Protein AF-A0AA88IDE5-F1 (afdb_monomer)

Structure (mmCIF, N/CA/C/O backbone):
data_AF-A0AA88IDE5-F1
#
_entry.id   AF-A0AA88IDE5-F1
#
loop_
_atom_site.group_PDB
_atom_site.id
_atom_site.type_symbol
_atom_site.label_atom_id
_atom_site.label_alt_id
_atom_site.label_comp_id
_atom_site.label_asym_id
_atom_site.label_entity_id
_atom_site.label_seq_id
_atom_site.pdbx_PDB_ins_code
_atom_site.Cartn_x
_atom_site.Cartn_y
_atom_site.Cartn_z
_atom_site.occupancy
_atom_site.B_iso_or_equiv
_atom_site.auth_seq_id
_atom_site.auth_comp_id
_atom_site.auth_asym_id
_atom_site.auth_atom_id
_atom_site.pdbx_PDB_model_num
ATOM 1 N N . ASP A 1 1 ? 29.861 26.957 -5.909 1.00 36.12 1 ASP A N 1
ATOM 2 C CA . ASP A 1 1 ? 29.342 25.974 -6.879 1.00 36.12 1 ASP A CA 1
ATOM 3 C C . ASP A 1 1 ? 28.688 24.792 -6.187 1.00 36.12 1 ASP A C 1
ATOM 5 O O . ASP A 1 1 ? 29.353 23.852 -5.769 1.00 36.12 1 ASP A O 1
ATOM 9 N N . SER A 1 2 ? 27.371 24.865 -5.999 1.00 39.97 2 SER A N 1
ATOM 10 C CA . SER A 1 2 ? 26.587 23.768 -5.427 1.00 39.97 2 SER A CA 1
ATOM 11 C C . SER A 1 2 ? 26.333 22.722 -6.509 1.00 39.97 2 SER A C 1
ATOM 13 O O . SER A 1 2 ? 25.450 22.890 -7.349 1.00 39.97 2 SER A O 1
ATOM 15 N N . ALA A 1 3 ? 27.124 21.650 -6.506 1.00 45.97 3 ALA A N 1
ATOM 16 C CA . ALA A 1 3 ? 26.881 20.476 -7.333 1.00 45.97 3 ALA A CA 1
ATOM 17 C C . ALA A 1 3 ? 25.551 19.833 -6.909 1.00 45.97 3 ALA A C 1
ATOM 19 O O . ALA A 1 3 ? 25.465 19.142 -5.895 1.00 45.97 3 ALA A O 1
ATOM 20 N N . ILE A 1 4 ? 24.494 20.099 -7.675 1.00 50.44 4 ILE A N 1
ATOM 21 C CA . ILE A 1 4 ? 23.217 19.395 -7.572 1.00 50.44 4 ILE A CA 1
ATOM 22 C C . ILE A 1 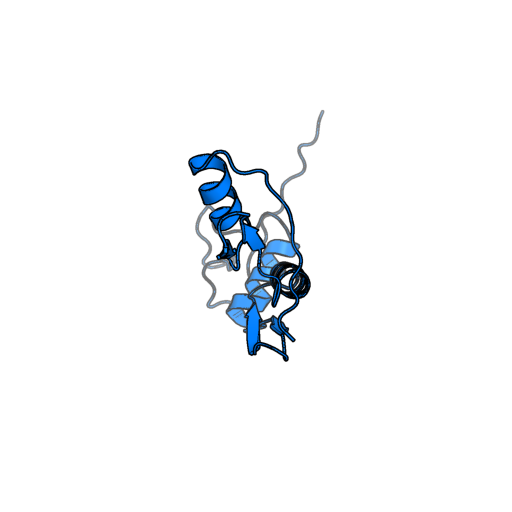4 ? 23.518 17.922 -7.863 1.00 50.44 4 ILE A C 1
ATOM 24 O O . ILE A 1 4 ? 23.889 17.572 -8.985 1.00 50.44 4 ILE A O 1
ATOM 28 N N . ALA A 1 5 ? 23.414 17.069 -6.842 1.00 53.50 5 ALA A N 1
ATOM 29 C CA . ALA A 1 5 ? 23.559 15.628 -6.989 1.00 53.50 5 ALA A CA 1
ATOM 30 C C . ALA A 1 5 ? 22.623 15.151 -8.108 1.00 53.50 5 ALA A C 1
ATOM 32 O O . ALA A 1 5 ? 21.407 15.335 -8.027 1.00 53.50 5 ALA A O 1
ATOM 33 N N . LYS A 1 6 ? 23.185 14.572 -9.176 1.00 58.03 6 LYS A N 1
ATOM 34 C CA . LYS A 1 6 ? 22.393 13.900 -10.208 1.00 58.03 6 LYS A CA 1
ATOM 35 C C . LYS A 1 6 ? 21.577 12.821 -9.499 1.00 58.03 6 LYS A C 1
ATOM 37 O O . LYS A 1 6 ? 22.145 11.889 -8.943 1.00 58.03 6 LYS A O 1
ATOM 42 N N . GLN A 1 7 ? 20.256 12.972 -9.461 1.00 65.00 7 GLN A N 1
ATOM 43 C CA . GLN A 1 7 ? 19.386 11.874 -9.057 1.00 65.00 7 GLN A CA 1
ATOM 44 C C . GLN A 1 7 ? 19.531 10.782 -10.114 1.00 65.00 7 GLN A C 1
ATOM 46 O O . GLN A 1 7 ? 19.064 10.945 -11.245 1.00 65.00 7 GLN A O 1
ATOM 51 N N . ASP A 1 8 ? 20.222 9.702 -9.757 1.00 80.12 8 ASP A N 1
ATOM 52 C CA . ASP A 1 8 ? 20.386 8.552 -10.632 1.00 80.12 8 ASP A CA 1
ATOM 53 C C . ASP A 1 8 ? 19.009 7.974 -10.960 1.00 80.12 8 ASP A C 1
ATOM 55 O O . ASP A 1 8 ? 18.224 7.618 -10.076 1.00 80.12 8 ASP A O 1
ATOM 59 N N . ARG A 1 9 ? 18.700 7.909 -12.255 1.00 90.00 9 ARG A N 1
ATOM 60 C CA . ARG A 1 9 ? 17.493 7.250 -12.747 1.00 90.00 9 ARG A CA 1
ATOM 61 C C . ARG A 1 9 ? 17.720 5.750 -12.657 1.00 90.00 9 ARG A C 1
ATOM 63 O O . ARG A 1 9 ? 18.633 5.229 -13.290 1.00 90.00 9 ARG A O 1
ATOM 70 N N . LEU A 1 10 ? 16.904 5.066 -11.865 1.00 93.50 10 LEU A N 1
ATOM 71 C CA . LEU A 1 10 ? 17.012 3.626 -11.667 1.00 93.50 10 LEU A CA 1
ATOM 72 C C . LEU A 1 10 ? 15.933 2.905 -12.475 1.00 93.50 10 LEU A C 1
ATOM 74 O O . LEU A 1 10 ? 14.751 3.230 -12.361 1.00 93.50 10 LEU A O 1
ATOM 78 N N . TYR A 1 11 ? 16.337 1.899 -13.244 1.00 94.12 11 TYR A N 1
ATOM 79 C CA . TYR A 1 11 ? 15.454 1.132 -14.121 1.00 94.12 11 TYR A CA 1
ATOM 80 C C . TYR A 1 11 ? 15.306 -0.314 -13.646 1.00 94.12 11 TYR A C 1
ATOM 82 O O . TYR A 1 11 ? 16.140 -0.856 -12.916 1.00 94.12 11 TYR A O 1
ATOM 90 N N . CYS A 1 12 ? 14.209 -0.950 -14.045 1.00 94.44 12 CYS A N 1
ATOM 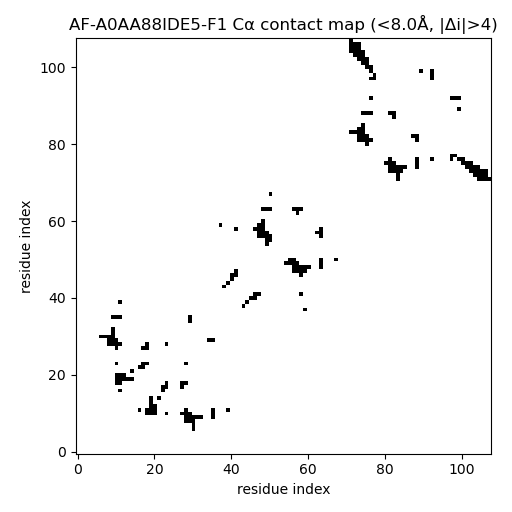91 C CA . CYS A 1 12 ? 13.956 -2.351 -13.758 1.00 94.44 12 CYS A CA 1
ATOM 92 C C . CYS A 1 12 ? 14.801 -3.262 -14.654 1.00 94.44 12 CYS A C 1
ATOM 94 O O . CYS A 1 12 ? 14.872 -3.078 -15.859 1.00 94.44 12 CYS A O 1
ATOM 96 N N . LYS A 1 13 ? 15.409 -4.306 -14.089 1.00 93.25 13 LYS A N 1
ATOM 97 C CA . LYS A 1 13 ? 16.256 -5.244 -14.849 1.00 93.25 13 LYS A CA 1
ATOM 98 C C . LYS A 1 13 ? 15.490 -6.261 -15.712 1.00 93.25 13 LYS A C 1
ATOM 100 O O . LYS A 1 13 ? 16.110 -7.017 -16.450 1.00 93.25 13 LYS A O 1
ATOM 105 N N . PHE A 1 14 ? 14.169 -6.354 -15.561 1.00 92.50 14 PHE A N 1
ATOM 106 C CA . PHE A 1 14 ? 13.344 -7.355 -16.243 1.00 92.50 14 PHE A CA 1
ATOM 107 C C . PHE A 1 14 ? 12.934 -6.849 -17.629 1.00 92.50 14 PHE A C 1
ATOM 109 O O . PHE A 1 14 ? 12.281 -5.817 -17.724 1.00 92.50 14 PHE A O 1
ATOM 116 N N . LYS A 1 15 ? 13.317 -7.562 -18.694 1.00 89.69 15 LYS A N 1
ATOM 117 C CA . LYS A 1 15 ? 13.150 -7.120 -20.095 1.00 89.69 15 LYS A CA 1
ATOM 118 C C . LYS A 1 15 ? 11.696 -7.040 -20.570 1.00 89.69 15 LYS A C 1
ATOM 120 O O . LYS A 1 15 ? 11.411 -6.404 -21.567 1.00 89.69 15 LYS A O 1
ATOM 125 N N . ASP A 1 16 ? 10.772 -7.683 -19.876 1.00 89.75 16 ASP A N 1
ATOM 126 C CA . ASP A 1 16 ? 9.330 -7.586 -20.114 1.00 89.75 16 ASP A CA 1
ATOM 127 C C . ASP A 1 16 ? 8.674 -6.447 -19.309 1.00 89.75 16 ASP A C 1
ATOM 129 O O . ASP A 1 16 ? 7.471 -6.204 -19.414 1.00 89.75 16 ASP A O 1
ATOM 133 N N . CYS A 1 17 ? 9.451 -5.728 -18.494 1.00 92.56 17 CYS A N 1
ATOM 134 C CA . CYS A 1 17 ? 8.946 -4.675 -17.632 1.00 92.56 17 CYS A CA 1
ATOM 135 C C . CYS A 1 17 ? 8.967 -3.314 -18.327 1.00 92.56 17 CYS A C 1
ATOM 137 O O . CYS A 1 17 ? 9.997 -2.861 -18.815 1.00 92.56 17 CYS A O 1
ATOM 139 N N . ARG A 1 18 ? 7.852 -2.581 -18.244 1.00 93.75 18 ARG A N 1
ATOM 140 C CA . ARG A 1 18 ? 7.752 -1.197 -18.735 1.00 93.75 18 ARG A CA 1
ATOM 141 C C . ARG A 1 18 ? 8.814 -0.251 -18.146 1.00 93.75 18 ARG A C 1
ATOM 143 O O . ARG A 1 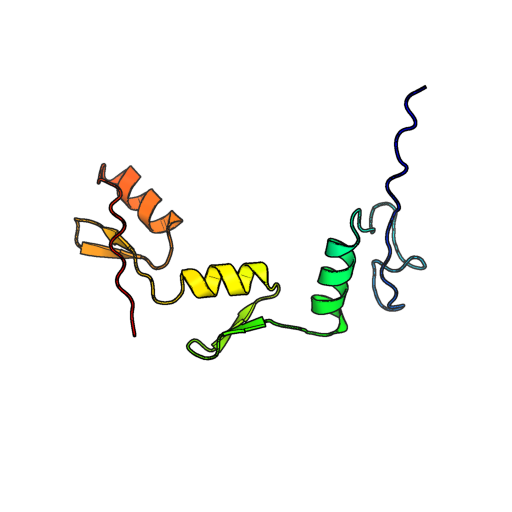18 ? 9.182 0.715 -18.797 1.00 93.75 18 ARG A O 1
ATOM 150 N N . TYR A 1 19 ? 9.284 -0.508 -16.924 1.00 93.19 19 TYR A N 1
ATOM 151 C CA . TYR A 1 19 ? 10.305 0.311 -16.254 1.00 93.19 19 TYR A CA 1
ATOM 152 C C . TYR A 1 19 ? 11.740 -0.092 -16.612 1.00 93.19 19 TYR A C 1
ATOM 154 O O . TYR A 1 19 ? 12.681 0.390 -15.982 1.00 93.19 19 TYR A O 1
ATOM 162 N N . ASN A 1 20 ? 11.924 -1.025 -17.543 1.00 93.94 20 ASN A N 1
ATOM 163 C CA . ASN A 1 20 ? 13.241 -1.413 -18.020 1.00 93.94 20 ASN A CA 1
ATOM 164 C C . ASN A 1 20 ? 13.847 -0.348 -18.928 1.00 93.94 20 ASN A C 1
ATOM 166 O O . ASN A 1 20 ? 13.125 0.308 -19.666 1.00 93.94 20 ASN A O 1
ATOM 170 N N . GLU A 1 21 ? 15.167 -0.191 -18.872 1.00 89.56 21 GLU A N 1
ATOM 171 C CA . GLU A 1 21 ? 15.893 0.851 -19.605 1.00 89.56 21 GLU A CA 1
ATOM 172 C C . GLU A 1 21 ? 15.663 0.813 -21.122 1.00 89.56 21 GLU A C 1
ATOM 174 O O . GLU A 1 21 ? 15.604 1.872 -21.741 1.00 89.56 21 GLU A O 1
ATOM 179 N N . ASP A 1 22 ? 15.437 -0.374 -21.693 1.00 88.75 22 ASP A N 1
ATOM 180 C CA . ASP A 1 22 ? 15.210 -0.554 -23.130 1.00 88.75 22 ASP A CA 1
ATOM 181 C C . ASP A 1 22 ? 13.813 -0.071 -23.571 1.00 88.75 22 ASP A C 1
ATOM 183 O O . ASP A 1 22 ? 13.602 0.264 -24.737 1.00 88.75 22 ASP A O 1
ATOM 187 N N . PHE A 1 23 ? 12.843 -0.026 -22.647 1.00 87.62 23 PHE A N 1
ATOM 188 C CA . PHE A 1 23 ? 11.426 0.250 -22.940 1.00 87.62 23 PHE A CA 1
ATOM 189 C C . PHE A 1 23 ? 10.854 1.464 -22.194 1.00 87.62 23 PHE A C 1
ATOM 191 O O . PHE A 1 23 ? 9.748 1.921 -22.506 1.00 87.62 23 PHE A O 1
ATOM 198 N N . ALA A 1 24 ? 11.581 1.982 -21.205 1.00 85.38 24 ALA A N 1
ATOM 199 C CA . ALA A 1 24 ? 11.151 3.069 -20.346 1.00 85.38 24 ALA A CA 1
ATOM 200 C C . ALA A 1 24 ? 10.958 4.356 -21.152 1.00 85.38 24 ALA A C 1
ATOM 202 O O . ALA A 1 24 ? 11.860 4.854 -21.826 1.00 85.38 24 ALA A O 1
ATOM 203 N N . LYS A 1 25 ? 9.763 4.941 -21.048 1.00 85.44 25 LYS A N 1
ATOM 204 C CA . LYS A 1 25 ? 9.486 6.269 -21.604 1.00 85.44 25 LYS A CA 1
ATOM 205 C C . LYS A 1 25 ? 10.045 7.345 -20.672 1.00 85.44 25 LYS A C 1
ATOM 207 O O . LYS A 1 25 ? 10.345 7.081 -19.508 1.00 85.44 25 LYS A O 1
ATOM 212 N N . GLY A 1 26 ? 10.166 8.582 -21.155 1.00 78.50 26 GLY A N 1
ATOM 213 C CA . GLY A 1 26 ? 10.604 9.714 -20.330 1.00 78.50 26 GLY A CA 1
ATOM 214 C C . GLY A 1 26 ? 9.709 9.891 -19.097 1.00 78.50 26 GLY A C 1
ATOM 215 O O . GLY A 1 26 ? 8.600 10.398 -19.216 1.00 78.50 26 GLY A O 1
ATOM 216 N N . GLY A 1 27 ? 10.182 9.440 -17.931 1.00 79.25 27 GLY A N 1
ATOM 217 C CA . GLY A 1 27 ? 9.432 9.425 -16.666 1.00 79.25 27 GLY A CA 1
ATOM 218 C C . GLY A 1 27 ? 9.278 8.040 -16.027 1.00 79.25 27 GLY A C 1
ATOM 219 O O . GLY A 1 27 ? 9.007 7.953 -14.833 1.00 79.25 27 GLY A O 1
ATOM 220 N N . ASP A 1 28 ? 9.506 6.958 -16.774 1.00 90.00 28 ASP A N 1
ATOM 221 C CA . ASP A 1 28 ? 9.378 5.586 -16.276 1.00 90.00 28 ASP A CA 1
ATOM 222 C C . ASP A 1 28 ? 10.688 5.123 -15.611 1.00 90.00 28 ASP A C 1
ATOM 224 O O . ASP A 1 28 ? 11.401 4.256 -16.109 1.00 90.00 28 ASP A O 1
ATOM 228 N N . PHE A 1 29 ? 11.018 5.716 -14.464 1.00 92.50 29 PHE A N 1
ATOM 229 C CA . PHE A 1 29 ? 12.179 5.340 -13.656 1.00 92.50 29 PHE A CA 1
ATOM 230 C C . PHE A 1 29 ? 11.918 5.552 -12.164 1.00 92.50 29 PHE A C 1
ATOM 232 O O . PHE A 1 29 ? 10.987 6.245 -11.752 1.00 92.50 29 PHE A O 1
ATOM 239 N N . PHE A 1 30 ? 12.759 4.948 -11.333 1.00 93.06 30 PHE A N 1
ATOM 240 C CA . PHE A 1 30 ? 12.718 5.103 -9.887 1.00 93.06 30 PHE A CA 1
ATOM 241 C C . PHE A 1 30 ? 13.789 6.091 -9.430 1.00 93.06 30 PHE A C 1
ATOM 243 O O . PHE A 1 30 ? 14.931 6.045 -9.878 1.00 93.06 30 PHE A O 1
ATOM 250 N N . TYR A 1 31 ? 13.418 6.954 -8.486 1.00 90.06 31 TYR A N 1
ATOM 251 C CA . TYR A 1 31 ? 14.326 7.922 -7.860 1.00 90.06 31 TYR A CA 1
ATOM 252 C C . TYR A 1 31 ? 15.062 7.352 -6.636 1.00 90.06 31 TYR A C 1
ATOM 254 O O . TYR A 1 31 ? 15.898 8.026 -6.042 1.00 90.06 31 TYR A O 1
ATOM 262 N N . SER A 1 32 ? 14.725 6.131 -6.207 1.00 90.06 32 SER A N 1
ATOM 263 C CA . SER A 1 32 ? 15.348 5.482 -5.054 1.00 90.06 32 SER A CA 1
ATOM 264 C C . SER A 1 32 ? 15.469 3.974 -5.249 1.00 90.06 32 SER A C 1
ATOM 266 O O . SER A 1 32 ? 14.595 3.325 -5.835 1.00 90.06 32 SER A O 1
ATOM 268 N N . ARG A 1 33 ? 16.556 3.402 -4.716 1.00 89.50 33 ARG A N 1
ATOM 269 C CA . ARG A 1 33 ? 16.811 1.957 -4.773 1.00 89.50 33 ARG A CA 1
ATOM 270 C C . ARG A 1 33 ? 15.717 1.168 -4.056 1.00 89.50 33 ARG A C 1
ATOM 272 O O . ARG A 1 33 ? 15.245 0.173 -4.593 1.00 89.50 33 ARG A O 1
ATOM 279 N N . SER A 1 34 ? 15.240 1.661 -2.914 1.00 87.12 34 SER A N 1
ATOM 280 C CA . SER A 1 34 ? 14.155 1.030 -2.154 1.00 87.12 34 SER A CA 1
ATOM 281 C C . SER A 1 34 ? 12.862 0.910 -2.966 1.00 87.12 34 SER A C 1
ATOM 283 O O . SER A 1 34 ? 12.180 -0.111 -2.883 1.00 87.12 34 SER A O 1
ATOM 285 N N . ASN A 1 35 ? 12.531 1.914 -3.788 1.00 90.31 35 ASN A N 1
ATOM 286 C CA . ASN A 1 35 ? 11.341 1.864 -4.639 1.00 90.31 35 ASN A CA 1
ATOM 287 C C . ASN A 1 35 ? 11.499 0.847 -5.776 1.00 90.31 35 ASN A C 1
ATOM 289 O O . ASN A 1 35 ? 10.570 0.079 -6.030 1.00 90.31 35 ASN A O 1
ATOM 293 N N . LEU A 1 36 ? 12.679 0.788 -6.404 1.00 92.75 36 LEU A N 1
ATOM 294 C CA . LEU A 1 36 ? 12.990 -0.218 -7.421 1.00 92.75 36 LEU A CA 1
ATOM 295 C C . LEU A 1 36 ? 12.940 -1.645 -6.842 1.00 92.75 36 LEU A C 1
ATOM 297 O O . LEU A 1 36 ? 12.323 -2.537 -7.424 1.00 92.75 36 LEU A O 1
ATOM 301 N N . GLU A 1 37 ? 13.537 -1.870 -5.672 1.00 90.44 37 GLU A N 1
ATOM 302 C CA . GLU A 1 37 ? 13.502 -3.173 -5.001 1.00 90.44 37 GLU A CA 1
ATOM 303 C C . GLU A 1 37 ? 12.075 -3.596 -4.645 1.00 90.44 37 GLU A C 1
ATOM 305 O O . GLU A 1 37 ? 11.695 -4.749 -4.851 1.00 90.44 37 GLU A O 1
ATOM 310 N N . ASN A 1 38 ? 11.264 -2.667 -4.134 1.00 87.06 38 ASN A N 1
ATOM 311 C CA . ASN A 1 38 ? 9.864 -2.919 -3.808 1.00 87.06 38 ASN A CA 1
ATOM 312 C C . ASN A 1 38 ? 9.056 -3.286 -5.063 1.00 87.06 38 ASN A C 1
ATOM 314 O O . ASN A 1 38 ? 8.314 -4.271 -5.056 1.00 87.06 38 ASN A O 1
ATOM 318 N N . HIS A 1 39 ? 9.260 -2.547 -6.157 1.00 91.62 39 HIS A N 1
ATOM 319 C CA . HIS A 1 39 ? 8.676 -2.862 -7.455 1.00 91.62 39 HIS A CA 1
ATOM 320 C C . HIS A 1 39 ? 9.036 -4.284 -7.905 1.00 91.62 39 HIS A C 1
ATOM 322 O O . HIS A 1 39 ? 8.133 -5.049 -8.252 1.00 91.62 39 HIS A O 1
ATOM 328 N N . ILE A 1 40 ? 10.317 -4.667 -7.834 1.00 91.31 40 ILE A N 1
ATOM 329 C CA . ILE A 1 40 ? 10.779 -6.003 -8.230 1.00 91.31 40 ILE A CA 1
ATOM 330 C C . ILE A 1 40 ? 10.118 -7.093 -7.384 1.00 91.31 40 ILE A C 1
ATOM 332 O O . ILE A 1 40 ? 9.559 -8.048 -7.929 1.00 91.31 40 ILE A O 1
ATOM 336 N N . LYS A 1 41 ? 10.142 -6.939 -6.055 1.00 86.62 41 LYS A N 1
ATOM 337 C CA . LYS A 1 41 ? 9.566 -7.919 -5.122 1.00 86.62 41 LYS A CA 1
ATOM 338 C C . LYS A 1 41 ? 8.083 -8.159 -5.396 1.00 86.62 41 LYS A C 1
ATOM 340 O O . LYS A 1 41 ? 7.637 -9.303 -5.407 1.00 8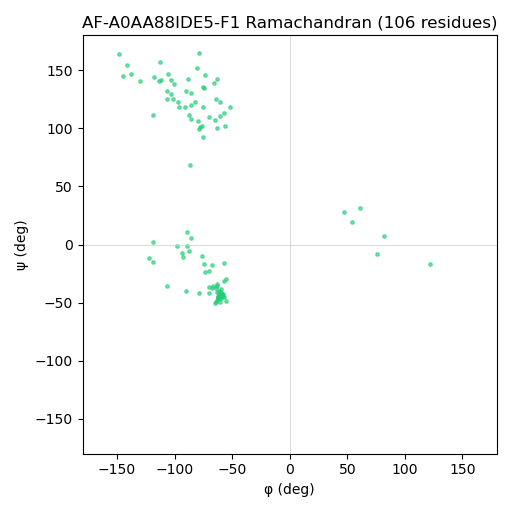6.62 41 LYS A O 1
ATOM 345 N N . ARG A 1 42 ? 7.328 -7.094 -5.667 1.00 83.38 42 ARG A N 1
ATOM 346 C CA . ARG A 1 42 ? 5.878 -7.169 -5.880 1.00 83.38 42 ARG A CA 1
ATOM 347 C C . ARG A 1 42 ? 5.482 -7.660 -7.263 1.00 83.38 42 ARG A C 1
ATOM 349 O O . ARG A 1 42 ? 4.525 -8.416 -7.367 1.00 83.38 42 ARG A O 1
ATOM 356 N N . THR A 1 43 ? 6.172 -7.187 -8.296 1.00 87.56 43 THR A N 1
ATOM 357 C CA . THR A 1 43 ? 5.748 -7.366 -9.694 1.00 87.56 43 THR A CA 1
ATOM 358 C C . THR A 1 43 ? 6.322 -8.642 -10.291 1.00 87.56 43 THR A C 1
ATOM 360 O O . THR A 1 43 ? 5.622 -9.350 -11.001 1.00 87.56 43 THR A O 1
ATOM 363 N N . HIS A 1 44 ? 7.581 -8.956 -9.978 1.00 90.19 44 HIS A N 1
ATOM 364 C CA . HIS A 1 44 ? 8.295 -10.065 -10.612 1.00 90.19 44 HIS A CA 1
ATOM 365 C C . HIS A 1 44 ? 8.452 -11.269 -9.685 1.00 90.19 44 HIS A C 1
ATOM 367 O O . HIS A 1 44 ? 8.369 -12.405 -10.136 1.00 90.19 44 HIS A O 1
ATOM 373 N N . LEU A 1 45 ? 8.646 -11.041 -8.381 1.00 85.25 45 LEU A N 1
ATOM 374 C CA . LEU A 1 45 ? 8.824 -12.135 -7.416 1.00 85.25 45 LEU A CA 1
ATOM 375 C C . LEU A 1 45 ? 7.519 -12.564 -6.735 1.00 85.25 45 LEU A C 1
ATOM 377 O O . LEU A 1 45 ? 7.532 -13.530 -5.978 1.00 85.25 45 LEU A O 1
ATOM 381 N N . ASN A 1 46 ? 6.415 -11.838 -6.959 1.00 77.75 46 ASN A N 1
ATOM 382 C CA . ASN A 1 46 ? 5.131 -12.035 -6.274 1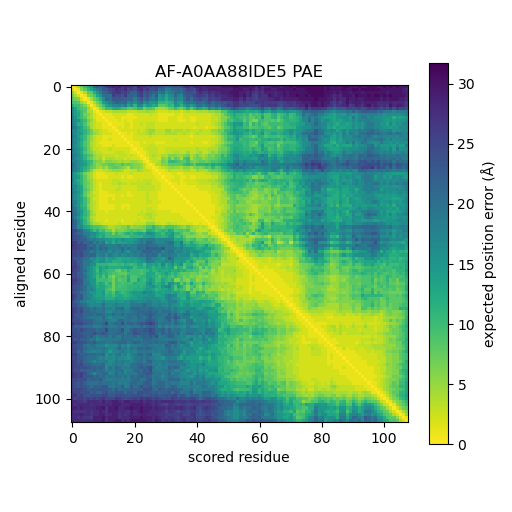.00 77.75 46 ASN A CA 1
ATOM 383 C C . ASN A 1 46 ? 5.263 -12.166 -4.745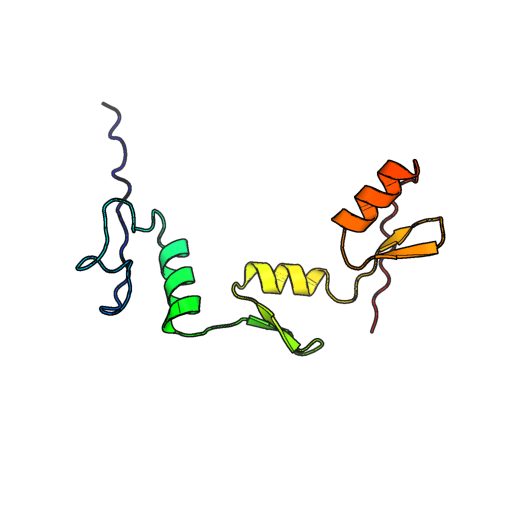 1.00 77.75 46 ASN A C 1
ATOM 385 O O . ASN A 1 46 ? 4.435 -12.797 -4.087 1.00 77.75 46 ASN A O 1
ATOM 389 N N . GLN A 1 47 ? 6.298 -11.556 -4.159 1.00 73.38 47 GLN A N 1
ATOM 390 C CA . GLN A 1 47 ? 6.529 -11.609 -2.726 1.00 73.38 47 GLN A CA 1
ATOM 391 C C . GLN A 1 47 ? 5.457 -10.782 -2.029 1.00 73.38 47 GLN A C 1
ATOM 393 O O . GLN A 1 47 ? 5.421 -9.551 -2.115 1.00 73.38 47 GLN A O 1
ATOM 398 N N . ARG A 1 48 ? 4.569 -11.491 -1.336 1.00 72.69 48 ARG A N 1
ATOM 399 C CA . ARG A 1 48 ? 3.553 -10.921 -0.462 1.00 72.69 48 ARG A CA 1
ATOM 400 C C . ARG A 1 48 ? 3.881 -11.289 0.971 1.00 72.69 48 ARG A C 1
ATOM 402 O O . ARG A 1 48 ? 4.337 -12.387 1.265 1.00 72.69 48 ARG A O 1
ATOM 409 N N . TYR A 1 49 ? 3.640 -10.343 1.857 1.00 67.44 49 TYR A N 1
ATOM 410 C CA . TYR A 1 49 ? 3.833 -10.511 3.283 1.00 67.44 49 TYR A CA 1
ATOM 411 C C . TYR A 1 49 ? 2.531 -11.014 3.894 1.00 67.44 49 TYR A C 1
ATOM 413 O O . TYR A 1 49 ? 1.518 -10.324 3.801 1.00 67.44 49 TYR A O 1
ATOM 421 N N . THR A 1 50 ? 2.537 -12.196 4.498 1.00 55.25 50 THR A N 1
ATOM 422 C CA . THR A 1 50 ? 1.325 -12.829 5.040 1.00 55.25 50 THR A CA 1
ATOM 423 C C . THR A 1 50 ? 1.279 -12.695 6.563 1.00 55.25 50 THR A C 1
ATOM 425 O O . THR A 1 50 ? 2.311 -12.818 7.225 1.00 55.25 50 THR A O 1
ATOM 428 N N . ARG A 1 51 ? 0.094 -12.454 7.136 1.00 68.38 51 ARG A N 1
ATOM 429 C CA . ARG A 1 51 ? -0.177 -12.706 8.563 1.00 68.38 51 ARG A CA 1
ATOM 430 C C . ARG A 1 51 ? -0.946 -14.016 8.684 1.00 68.38 51 ARG A C 1
ATOM 432 O O . ARG A 1 51 ? -1.989 -14.156 8.058 1.00 68.38 51 ARG A O 1
ATOM 439 N N . GLU A 1 52 ? -0.450 -14.954 9.481 1.00 63.19 52 GLU A N 1
ATOM 440 C CA . GLU A 1 52 ? -1.022 -16.307 9.575 1.00 63.19 52 GLU A CA 1
ATOM 441 C C . GLU A 1 52 ? -2.391 -16.333 10.273 1.00 63.19 52 GLU A C 1
ATOM 443 O O . GLU A 1 52 ? -3.289 -17.040 9.826 1.00 63.19 52 GLU A O 1
ATOM 448 N N . GLU A 1 53 ? -2.587 -15.489 11.289 1.00 67.44 53 GLU A N 1
ATOM 449 C CA . GLU A 1 53 ? -3.802 -15.464 12.124 1.00 67.44 53 GLU A CA 1
ATOM 450 C C . GLU A 1 53 ? -5.066 -15.022 11.368 1.00 67.44 53 GLU A C 1
ATOM 452 O O . GLU A 1 53 ? -6.148 -15.542 11.606 1.00 67.44 53 GLU A O 1
ATOM 457 N N . CYS A 1 54 ? -4.944 -14.088 10.421 1.00 69.94 54 CYS A N 1
ATOM 458 C CA . CYS A 1 54 ? -6.073 -13.573 9.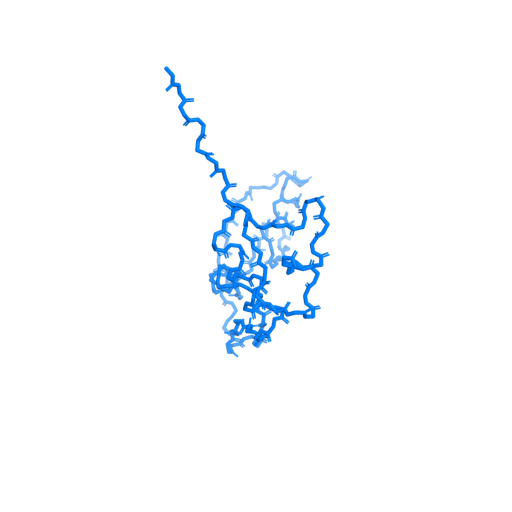631 1.00 69.94 54 CYS A CA 1
ATOM 459 C C . CYS A 1 54 ? -5.929 -13.839 8.122 1.00 69.94 54 CYS A C 1
ATOM 461 O O . CYS A 1 54 ? -6.754 -13.389 7.328 1.00 69.94 54 CYS A O 1
ATOM 463 N N . ARG A 1 55 ? -4.853 -14.533 7.719 1.00 72.69 55 ARG A N 1
ATOM 464 C CA . ARG A 1 55 ? -4.490 -14.879 6.331 1.00 72.69 55 ARG A CA 1
ATOM 465 C C . ARG A 1 55 ? -4.407 -13.693 5.360 1.00 72.69 55 ARG A C 1
ATOM 467 O O . ARG A 1 55 ? -4.433 -13.880 4.145 1.00 72.69 55 ARG A O 1
ATOM 474 N N . ALA A 1 56 ? -4.270 -12.469 5.868 1.00 75.00 56 ALA A N 1
ATOM 475 C CA . ALA A 1 56 ? -4.159 -11.282 5.033 1.00 75.00 56 ALA A CA 1
ATOM 476 C C . ALA A 1 56 ? -2.773 -11.195 4.371 1.00 75.00 56 ALA A C 1
ATOM 478 O O . ALA A 1 56 ? -1.743 -11.381 5.026 1.00 75.00 56 ALA A O 1
ATOM 479 N N . THR A 1 57 ? -2.749 -10.879 3.072 1.00 77.38 57 THR A N 1
ATOM 480 C CA . THR A 1 57 ? -1.517 -10.670 2.295 1.00 77.38 57 THR A CA 1
ATOM 481 C C . THR A 1 57 ? -1.293 -9.196 1.987 1.00 77.38 57 THR A C 1
ATOM 483 O O . THR A 1 57 ? -2.185 -8.529 1.461 1.00 77.38 57 THR A O 1
ATOM 486 N N . PHE A 1 58 ? -0.077 -8.709 2.220 1.00 81.19 58 PHE A N 1
ATOM 487 C CA . PHE A 1 58 ? 0.306 -7.315 2.033 1.00 81.19 58 PHE A CA 1
ATOM 488 C C . PHE A 1 58 ? 1.398 -7.167 0.976 1.00 81.19 58 PHE A C 1
ATOM 490 O O . PHE A 1 58 ? 2.302 -7.999 0.887 1.00 81.19 58 PHE A O 1
ATOM 497 N N . PRO A 1 59 ? 1.358 -6.081 0.190 1.00 77.44 59 PRO A N 1
ATOM 498 C CA . PRO A 1 59 ? 2.359 -5.833 -0.838 1.00 77.44 59 PRO A CA 1
ATOM 499 C C . PRO A 1 59 ? 3.717 -5.379 -0.284 1.00 77.44 59 PRO A C 1
ATOM 501 O O . PRO A 1 59 ? 4.698 -5.387 -1.018 1.00 77.44 59 PRO A O 1
ATOM 504 N N . THR A 1 60 ? 3.783 -4.921 0.969 1.00 82.56 60 THR A N 1
ATOM 505 C CA . THR A 1 60 ? 5.008 -4.390 1.583 1.00 82.56 60 THR A CA 1
ATOM 506 C C . THR A 1 60 ? 5.117 -4.820 3.043 1.00 82.56 60 THR A C 1
ATOM 508 O O . THR A 1 60 ? 4.102 -5.068 3.700 1.00 82.56 60 THR A O 1
ATOM 511 N N . SER A 1 61 ? 6.349 -4.879 3.557 1.00 82.06 61 SER A N 1
ATOM 512 C CA . SER A 1 61 ? 6.624 -5.206 4.960 1.00 82.06 61 SER A CA 1
ATOM 513 C C . SER A 1 61 ? 6.036 -4.163 5.904 1.00 82.06 61 SER A C 1
ATOM 515 O O . SER A 1 61 ? 5.436 -4.531 6.902 1.00 82.06 61 SER A O 1
ATOM 517 N N . GLU A 1 62 ? 6.131 -2.877 5.563 1.00 85.19 62 GLU A N 1
ATOM 518 C CA . GLU A 1 62 ? 5.539 -1.780 6.337 1.00 85.19 62 GLU A CA 1
ATOM 519 C C . GLU A 1 62 ? 4.024 -1.948 6.499 1.00 85.19 62 GLU A C 1
ATOM 521 O O . GLU A 1 62 ? 3.503 -1.825 7.606 1.00 85.19 62 GLU A O 1
ATOM 526 N N . ARG A 1 63 ? 3.313 -2.318 5.424 1.00 83.50 63 ARG A N 1
ATOM 527 C CA . ARG A 1 63 ? 1.870 -2.577 5.505 1.00 83.50 63 ARG A CA 1
ATOM 528 C C . ARG A 1 63 ? 1.549 -3.817 6.329 1.00 83.50 63 ARG A C 1
ATOM 530 O O . ARG A 1 63 ? 0.572 -3.782 7.071 1.00 83.50 63 ARG A O 1
ATOM 537 N N . LEU A 1 64 ? 2.363 -4.875 6.248 1.00 83.31 64 LEU A N 1
ATOM 538 C CA . LEU A 1 64 ? 2.228 -6.018 7.155 1.00 83.31 64 LEU A CA 1
ATOM 539 C C . LEU A 1 64 ? 2.464 -5.590 8.608 1.00 83.31 64 LEU A C 1
ATOM 541 O O . LEU A 1 64 ? 1.682 -5.972 9.466 1.00 83.31 64 LEU A O 1
ATOM 545 N N . SER A 1 65 ? 3.503 -4.810 8.902 1.00 84.12 65 SER A N 1
ATOM 546 C CA . SER A 1 65 ? 3.802 -4.337 10.259 1.00 84.12 65 SER A CA 1
ATOM 547 C C . SER A 1 65 ? 2.680 -3.462 10.812 1.00 84.12 65 SER A C 1
ATOM 549 O O . SER A 1 65 ? 2.219 -3.688 11.927 1.00 84.12 65 SER A O 1
ATOM 551 N N . PHE A 1 66 ? 2.167 -2.523 10.013 1.00 81.88 66 PHE A N 1
ATOM 552 C CA . PHE A 1 66 ? 1.007 -1.720 10.388 1.00 81.88 66 PHE A CA 1
ATOM 553 C C . PHE A 1 66 ? -0.217 -2.603 10.645 1.00 81.88 66 PHE A C 1
ATOM 555 O O . PHE A 1 66 ? -0.887 -2.463 11.665 1.00 81.88 66 PHE A O 1
ATOM 562 N N . HIS A 1 67 ? -0.489 -3.567 9.768 1.00 81.62 67 HIS A N 1
ATOM 563 C CA . HIS A 1 67 ? -1.563 -4.523 9.986 1.00 81.62 67 HIS A CA 1
ATOM 564 C C . HIS A 1 67 ? -1.330 -5.405 11.222 1.00 81.62 67 HIS A C 1
ATOM 566 O O . HIS A 1 67 ? -2.281 -5.712 11.934 1.00 81.62 67 HIS A O 1
ATOM 572 N N . LYS A 1 68 ? -0.088 -5.797 11.528 1.00 79.19 68 LYS A N 1
ATOM 573 C CA . LYS A 1 68 ? 0.250 -6.564 12.734 1.00 79.19 68 LYS A CA 1
ATOM 574 C C . LYS A 1 68 ? -0.185 -5.827 13.996 1.00 79.19 68 LYS A C 1
ATOM 576 O O . LYS A 1 68 ? -0.837 -6.424 14.845 1.00 79.19 68 LYS A O 1
ATOM 581 N N . LEU A 1 69 ? 0.093 -4.526 14.046 1.00 78.31 69 LEU A N 1
ATOM 582 C CA . LEU A 1 69 ? -0.269 -3.658 15.164 1.00 78.31 69 LEU A CA 1
ATOM 583 C C . LEU A 1 69 ? -1.770 -3.382 15.281 1.00 78.31 69 LEU A C 1
ATOM 585 O O . LEU A 1 69 ? -2.207 -3.020 16.362 1.00 78.31 69 LEU A O 1
ATOM 589 N N . ASN A 1 70 ? -2.544 -3.509 14.199 1.00 73.50 70 ASN A N 1
ATOM 590 C CA . ASN A 1 70 ? -3.943 -3.066 14.170 1.00 73.50 70 ASN A CA 1
ATOM 591 C C . ASN A 1 70 ? -4.968 -4.183 13.912 1.00 73.50 70 ASN A C 1
ATOM 593 O O . ASN A 1 70 ? -6.157 -3.965 14.126 1.00 73.50 70 ASN A O 1
ATOM 597 N N . CYS A 1 71 ? -4.573 -5.372 13.450 1.00 76.75 71 CYS A N 1
ATOM 598 C CA . CYS A 1 71 ? -5.538 -6.461 13.264 1.00 76.75 71 CYS A CA 1
ATOM 599 C C . CYS A 1 71 ? -6.093 -6.897 14.614 1.00 76.75 71 CYS A C 1
ATOM 601 O O . CYS A 1 71 ? -5.347 -7.030 15.583 1.00 76.75 71 CYS A O 1
ATOM 603 N N . GLY A 1 72 ? -7.396 -7.154 14.643 1.00 72.12 72 GLY A N 1
ATOM 604 C CA . GLY A 1 72 ? -8.107 -7.508 15.864 1.00 72.12 72 GLY A CA 1
ATOM 605 C C . GLY A 1 72 ? -8.369 -6.317 16.784 1.00 72.12 72 GLY A C 1
ATOM 606 O O . GLY A 1 72 ? -9.125 -6.489 17.731 1.00 72.12 72 GLY A O 1
ATOM 607 N N . ILE A 1 73 ? -7.819 -5.124 16.507 1.00 78.12 73 ILE A N 1
ATOM 608 C CA . ILE A 1 73 ? -8.159 -3.900 17.237 1.00 78.12 73 ILE A CA 1
ATOM 609 C C . ILE A 1 73 ? -9.442 -3.315 16.657 1.00 78.12 73 ILE A C 1
ATOM 611 O O . ILE A 1 73 ? -9.510 -2.961 15.479 1.00 78.12 73 ILE A O 1
ATOM 615 N N . THR A 1 74 ? -10.445 -3.154 17.514 1.00 77.69 74 THR A N 1
ATOM 616 C CA . THR A 1 74 ? -11.661 -2.397 17.199 1.00 77.69 74 THR A CA 1
ATOM 617 C C . THR A 1 74 ? -11.750 -1.140 18.048 1.00 77.69 74 THR A C 1
ATOM 619 O O . THR A 1 74 ? -11.474 -1.188 19.242 1.00 77.69 74 THR A O 1
ATOM 622 N N . PHE A 1 75 ? -12.197 -0.037 17.457 1.00 81.25 75 PHE A N 1
ATOM 623 C CA . PHE A 1 75 ? -12.446 1.231 18.133 1.00 81.25 75 PHE A CA 1
ATOM 624 C C . PHE A 1 75 ? -13.925 1.347 18.479 1.00 81.25 75 PHE A C 1
ATOM 626 O O . PHE A 1 75 ? -14.767 1.295 17.584 1.00 81.25 75 PHE A O 1
ATOM 633 N N . GLU A 1 76 ? -14.249 1.523 19.756 1.00 85.19 76 GLU A N 1
ATOM 634 C CA . GLU A 1 76 ? -15.629 1.664 20.222 1.00 85.19 76 GLU A CA 1
ATOM 635 C C . GLU A 1 76 ? -15.923 3.113 20.622 1.00 85.19 76 GLU A C 1
ATOM 637 O O . GLU A 1 76 ? -15.228 3.719 21.440 1.00 85.19 76 GLU A O 1
ATOM 642 N N . CYS A 1 77 ? -16.962 3.688 20.025 1.00 85.50 77 CYS A N 1
ATOM 643 C CA . CYS A 1 77 ? -17.472 5.001 20.388 1.00 85.50 77 CYS A CA 1
ATOM 644 C C . CYS A 1 77 ? -18.363 4.910 21.630 1.00 85.50 77 CYS A C 1
ATOM 646 O O . CYS A 1 77 ? -19.074 3.926 21.801 1.00 85.50 77 CYS A O 1
ATOM 648 N N . LYS A 1 78 ? -18.442 5.984 22.433 1.00 85.69 78 LYS A N 1
ATOM 649 C CA . LYS A 1 78 ? -19.326 6.039 23.616 1.00 85.69 78 LYS A CA 1
ATOM 650 C C . LYS A 1 78 ? -20.815 5.795 23.319 1.00 85.69 78 LYS A C 1
ATOM 652 O O . LYS A 1 78 ? -21.582 5.553 24.238 1.00 85.69 78 LYS A O 1
ATOM 657 N N . CYS A 1 79 ? -21.237 5.879 22.055 1.00 88.44 79 CYS A N 1
ATOM 658 C CA . CYS A 1 79 ? -22.591 5.525 21.617 1.00 88.44 79 CYS A CA 1
ATOM 659 C C . CYS A 1 79 ? -22.761 4.045 21.227 1.00 88.44 79 CYS A C 1
ATOM 661 O O . CYS A 1 79 ? -23.770 3.698 20.620 1.00 88.44 79 CYS A O 1
ATOM 663 N N . GLY A 1 80 ? -21.775 3.190 21.519 1.00 85.81 80 GLY A N 1
ATOM 664 C CA . GLY A 1 80 ? -21.828 1.743 21.291 1.00 85.81 80 GLY A CA 1
ATOM 665 C C . GLY A 1 80 ? -21.510 1.295 19.861 1.00 85.81 80 GLY A C 1
ATOM 666 O O . GLY A 1 80 ? -21.675 0.125 19.537 1.00 85.81 80 GLY A O 1
ATOM 667 N N . ARG A 1 81 ? -21.066 2.199 18.976 1.00 86.94 81 ARG A N 1
ATOM 668 C CA . ARG A 1 81 ? -20.642 1.837 17.611 1.00 86.94 81 ARG A CA 1
ATOM 669 C C . ARG A 1 81 ? -19.177 1.413 17.587 1.00 86.94 81 ARG A C 1
ATOM 671 O O . ARG A 1 81 ? -18.326 2.167 18.056 1.00 86.94 81 ARG A O 1
ATOM 678 N N . SER A 1 82 ? -18.896 0.269 16.969 1.00 84.69 82 SER A N 1
ATOM 679 C CA . SER A 1 82 ? -17.546 -0.285 16.813 1.00 84.69 82 SER A CA 1
ATOM 680 C C . SER A 1 82 ? -17.021 -0.124 15.383 1.00 84.69 82 SER A C 1
ATOM 682 O O . SER A 1 82 ? -17.779 -0.195 14.417 1.00 84.69 82 SER A O 1
ATOM 684 N N . PHE A 1 83 ? -15.711 0.070 15.246 1.00 84.06 83 PHE A N 1
ATOM 685 C CA . PHE A 1 83 ? -15.029 0.320 13.977 1.00 84.06 83 PHE A CA 1
ATOM 686 C C . PHE A 1 83 ? -13.727 -0.466 13.892 1.00 84.06 83 PHE A C 1
ATOM 688 O O . PHE A 1 83 ? -13.029 -0.612 14.886 1.00 84.06 83 PHE A O 1
ATOM 695 N N . ILE A 1 84 ? -13.351 -0.897 12.692 1.00 78.56 84 ILE A N 1
ATOM 696 C CA . ILE A 1 84 ? -12.064 -1.571 12.435 1.00 78.56 84 ILE A CA 1
ATOM 697 C C . ILE A 1 84 ? -10.948 -0.603 12.009 1.00 78.56 84 ILE A C 1
ATOM 699 O O . ILE A 1 84 ? -9.785 -0.982 11.938 1.00 78.56 84 ILE A O 1
ATOM 703 N N . SER A 1 85 ? -11.289 0.652 11.708 1.00 81.06 85 SER A N 1
ATOM 704 C CA . SER A 1 85 ? -10.348 1.673 11.240 1.00 81.06 85 SER A CA 1
ATOM 705 C C . SER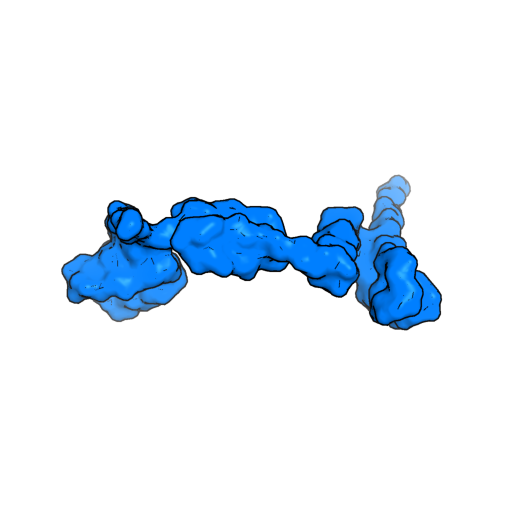 A 1 85 ? -10.489 2.964 12.034 1.00 81.06 85 SER A C 1
ATOM 707 O O . SER A 1 85 ? -11.609 3.414 12.299 1.00 81.06 85 SER A O 1
ATOM 709 N N . VAL A 1 86 ? -9.351 3.597 12.327 1.00 82.81 86 VAL A N 1
ATOM 710 C CA . VAL A 1 86 ? -9.283 4.880 13.041 1.00 82.81 86 VAL A CA 1
ATOM 711 C C . VAL A 1 86 ? -10.035 5.979 12.290 1.00 82.81 86 VAL A C 1
ATOM 713 O O . VAL A 1 86 ? -10.766 6.729 12.926 1.00 82.81 86 VAL A O 1
ATOM 716 N N . ASP A 1 87 ? -9.928 6.046 10.960 1.00 87.25 87 ASP A N 1
ATOM 717 C CA . ASP A 1 87 ? -10.523 7.133 10.166 1.00 87.25 87 ASP A CA 1
ATOM 718 C C . ASP A 1 87 ? -12.053 7.160 10.257 1.00 87.25 87 ASP A C 1
ATOM 720 O O . ASP A 1 87 ? -12.659 8.201 10.523 1.00 87.25 87 ASP A O 1
ATOM 724 N N . SER A 1 88 ? -12.703 6.002 10.090 1.00 88.94 88 SER A N 1
ATOM 725 C CA . SER A 1 88 ? -14.160 5.890 10.243 1.00 88.94 88 SER A CA 1
ATOM 726 C C . SER A 1 88 ? -14.614 6.194 11.669 1.00 88.94 88 SER A C 1
ATOM 728 O O . SER A 1 88 ? -15.641 6.847 11.860 1.00 88.94 88 SER A O 1
ATOM 730 N N . TYR A 1 89 ? -13.833 5.768 12.664 1.00 88.88 89 TYR A N 1
ATOM 731 C CA . TYR A 1 89 ? -14.100 6.071 14.064 1.00 88.88 89 TYR A CA 1
ATOM 732 C C . TYR A 1 89 ? -14.001 7.581 14.352 1.00 88.88 89 TYR A C 1
ATOM 734 O O . TYR A 1 89 ? -14.939 8.164 14.899 1.00 88.88 89 TYR A O 1
ATOM 742 N N . GLN A 1 90 ? -12.918 8.234 13.919 1.00 88.81 90 GLN A N 1
ATOM 743 C CA . GLN A 1 90 ? -12.713 9.680 14.062 1.00 88.81 90 GLN A CA 1
ATOM 744 C C . GLN A 1 90 ? -13.798 10.480 13.347 1.00 88.81 90 GLN A C 1
ATOM 746 O O . GLN A 1 90 ? -14.351 11.413 13.923 1.00 88.81 90 GLN A O 1
ATOM 751 N N . SER A 1 91 ? -14.151 10.085 12.123 1.00 92.56 91 SER A N 1
ATOM 752 C CA . SER A 1 91 ? -15.187 10.755 11.332 1.00 92.56 91 SER A CA 1
ATOM 753 C C . SER A 1 91 ? -16.539 10.740 12.044 1.00 92.56 91 SER A C 1
ATOM 755 O O . SER A 1 91 ? -17.220 11.765 12.102 1.00 92.56 91 SER A O 1
ATOM 757 N N . LEU A 1 92 ? -16.923 9.599 12.636 1.00 90.69 92 LEU A N 1
ATOM 758 C CA . LEU A 1 92 ? -18.137 9.524 13.445 1.00 90.69 92 LEU A CA 1
ATOM 759 C C . LEU A 1 92 ? -18.029 10.404 14.695 1.00 90.69 92 LEU A C 1
ATOM 761 O O . LEU A 1 92 ? -18.954 11.169 14.968 1.00 90.69 92 LEU A O 1
ATOM 765 N N . CYS A 1 93 ? -16.945 10.281 15.465 1.00 90.31 93 CYS A N 1
ATOM 766 C CA . CYS A 1 93 ? -16.789 11.041 16.703 1.00 90.31 93 CYS A CA 1
ATOM 767 C C . CYS A 1 93 ? -16.843 12.548 16.454 1.00 90.31 93 CYS A C 1
ATOM 769 O O . CYS A 1 93 ? -17.567 13.243 17.160 1.00 90.31 93 CYS A O 1
ATOM 771 N N . ASN A 1 94 ? -16.183 13.029 15.400 1.00 91.62 94 ASN A N 1
ATOM 772 C CA . ASN A 1 94 ? -16.233 14.429 14.988 1.00 91.62 94 ASN A CA 1
ATOM 773 C C . ASN A 1 94 ? -17.663 14.854 14.631 1.00 91.62 94 ASN A C 1
ATOM 775 O O . ASN A 1 94 ? -18.132 15.884 15.105 1.00 91.62 94 ASN A O 1
ATOM 779 N N . LYS A 1 95 ? -18.389 14.034 13.856 1.00 93.12 95 LYS A N 1
ATOM 780 C CA . LYS A 1 95 ? -19.778 14.318 13.461 1.00 93.12 95 LYS A CA 1
ATOM 781 C C . LYS A 1 95 ? -20.741 14.381 14.652 1.00 93.12 95 LYS A C 1
ATOM 783 O O . LYS A 1 95 ? -21.710 15.129 14.604 1.00 93.12 95 LYS A O 1
ATOM 788 N N . LEU A 1 96 ? -20.505 13.576 15.687 1.00 91.31 96 LEU A N 1
ATOM 789 C CA . LEU A 1 96 ? -21.371 13.490 16.867 1.00 91.31 96 LEU A CA 1
ATOM 790 C C . LEU A 1 96 ? -20.880 14.334 18.056 1.00 91.31 96 LEU A C 1
ATOM 792 O O . LEU A 1 96 ? -21.517 14.318 19.106 1.00 91.31 96 LEU A O 1
ATOM 796 N N . GLY A 1 97 ? -19.744 15.030 17.936 1.00 90.25 97 GLY A N 1
ATOM 797 C CA . GLY A 1 97 ? -19.120 15.732 19.064 1.00 90.25 97 GLY A CA 1
ATOM 798 C C . GLY A 1 97 ? -18.716 14.790 20.207 1.00 90.25 97 GLY A C 1
ATOM 799 O O . GLY A 1 97 ? -18.787 15.148 21.383 1.00 90.25 97 GLY A O 1
ATOM 800 N N . HIS A 1 98 ? -18.359 13.545 19.893 1.00 89.50 98 HIS A N 1
ATOM 801 C CA . HIS A 1 98 ? -17.935 12.562 20.884 1.00 89.50 98 HIS A CA 1
ATOM 802 C C . HIS A 1 98 ? -16.423 12.641 21.127 1.00 89.50 98 HIS A C 1
ATOM 804 O O . HIS A 1 98 ? -15.663 12.819 20.174 1.00 89.50 98 HIS A O 1
ATOM 810 N N . PRO A 1 99 ? -15.963 12.454 22.379 1.00 79.19 99 PRO A N 1
ATOM 811 C CA . PRO A 1 99 ? -14.540 12.378 22.662 1.00 79.19 99 PRO A CA 1
ATOM 812 C C . PRO A 1 99 ? -13.927 11.162 21.963 1.00 79.19 99 PRO A C 1
ATOM 814 O O . PRO A 1 99 ? -14.533 10.089 21.883 1.00 79.19 99 PRO A O 1
ATOM 817 N N . PHE A 1 100 ? -12.707 11.337 21.464 1.00 75.00 100 PHE A N 1
ATOM 818 C CA . PHE A 1 100 ? -11.917 10.257 20.895 1.00 75.00 100 PHE A CA 1
ATOM 819 C C . PHE A 1 100 ? -11.279 9.450 22.033 1.00 75.00 100 PHE A C 1
ATOM 821 O O . PHE A 1 100 ? -10.346 9.911 22.687 1.00 75.00 100 PHE A O 1
ATOM 828 N N . VAL A 1 101 ? -11.796 8.249 22.279 1.00 68.88 101 VAL A N 1
ATOM 829 C CA . VAL A 1 101 ? -11.331 7.319 23.313 1.00 68.88 101 VAL A CA 1
ATOM 830 C C . VAL A 1 101 ? -10.854 6.040 22.626 1.00 68.88 101 VAL A C 1
ATOM 832 O O . VAL A 1 101 ? -11.646 5.295 22.051 1.00 68.88 101 VAL A O 1
ATOM 835 N N . LYS A 1 102 ? -9.545 5.769 22.653 1.00 61.28 102 LYS A N 1
ATOM 836 C CA . LYS A 1 102 ? -9.006 4.497 22.152 1.00 61.28 102 LYS A CA 1
ATOM 837 C C . LYS A 1 102 ? -9.300 3.389 23.164 1.00 61.28 102 LYS A C 1
ATOM 839 O O . LYS A 1 102 ? -8.499 3.151 24.059 1.00 61.28 102 LYS A O 1
ATOM 844 N N . ASN A 1 103 ? -10.418 2.691 22.999 1.00 56.19 103 ASN A N 1
ATOM 845 C CA . ASN A 1 103 ? -10.631 1.409 23.667 1.00 56.19 103 ASN A CA 1
ATOM 846 C C . ASN A 1 103 ? -10.003 0.306 22.810 1.00 56.19 103 ASN A C 1
ATOM 848 O O . ASN A 1 103 ? -10.511 0.011 21.734 1.00 56.19 103 ASN A O 1
ATOM 852 N N . LEU A 1 104 ? -8.879 -0.270 23.252 1.00 54.22 104 LEU A N 1
ATOM 853 C CA . LEU A 1 104 ? -8.311 -1.460 22.616 1.00 54.22 104 LEU A CA 1
ATOM 854 C C . LEU A 1 104 ? -9.115 -2.683 23.064 1.00 54.22 104 LEU A C 1
ATOM 856 O O . LEU A 1 104 ? -8.899 -3.208 24.152 1.00 54.22 104 LEU A O 1
ATOM 860 N N . ARG A 1 105 ? -10.022 -3.158 22.212 1.00 54.44 105 ARG A N 1
ATOM 861 C CA . ARG A 1 105 ? -10.529 -4.529 22.305 1.00 54.44 105 ARG A CA 1
ATOM 862 C C 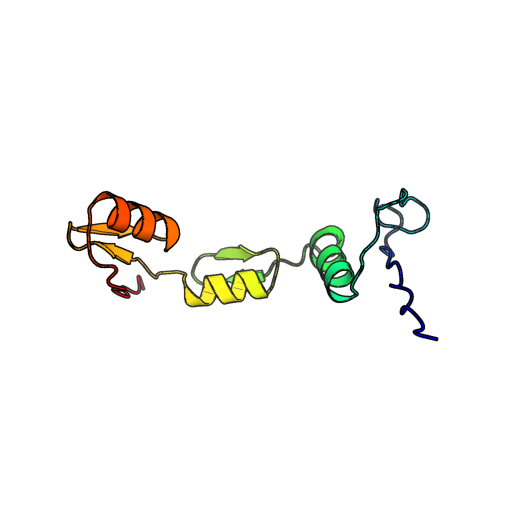. ARG A 1 105 ? -9.711 -5.378 21.341 1.00 54.44 105 ARG A C 1
ATOM 864 O O . ARG A 1 105 ? -9.703 -5.071 20.154 1.00 54.44 105 ARG A O 1
ATOM 871 N N . ILE A 1 106 ? -8.996 -6.376 21.860 1.00 53.03 106 ILE A N 1
ATOM 872 C CA . ILE A 1 106 ? -8.318 -7.397 21.056 1.00 53.03 106 ILE A CA 1
ATOM 873 C C . ILE A 1 106 ? -9.347 -8.503 20.826 1.00 53.03 106 ILE A C 1
ATOM 875 O O . ILE A 1 106 ? -9.762 -9.161 21.778 1.00 53.03 106 ILE A O 1
ATOM 879 N N . LEU A 1 107 ? -9.798 -8.670 19.585 1.00 51.22 107 LEU A N 1
ATOM 880 C CA . LEU A 1 107 ? -10.519 -9.872 19.174 1.00 51.22 107 LEU A CA 1
ATOM 881 C C . LEU A 1 107 ? -9.474 -10.987 19.016 1.00 51.22 107 LEU A C 1
ATOM 883 O O . LEU A 1 107 ? -8.696 -10.953 18.060 1.00 51.22 107 LEU A O 1
ATOM 887 N N . LEU A 1 108 ? -9.405 -11.873 20.016 1.00 44.41 108 LEU A N 1
ATOM 888 C CA . LEU A 1 108 ? -8.642 -13.127 19.983 1.00 44.41 108 LEU A CA 1
ATOM 889 C C . LEU A 1 108 ? -9.339 -14.149 19.081 1.00 44.41 108 LEU A C 1
ATOM 891 O O . LEU A 1 108 ? -10.590 -14.212 19.141 1.00 44.41 108 LEU A O 1
#

pLDDT: mean 79.94, std 13.45, range [36.12, 94.44]

Solvent-accessible surface area (backbone atoms only — not comparable to full-atom values): 6644 Å² total; per-residue (Å²): 135,84,79,75,77,78,78,63,78,41,56,43,89,49,90,90,39,64,36,7,75,95,62,34,55,100,80,42,55,28,85,42,69,70,58,47,52,49,49,44,36,44,74,75,64,62,48,58,37,69,42,84,93,79,65,49,73,23,77,40,65,67,57,35,53,53,44,65,78,42,62,47,39,34,40,48,43,98,86,75,52,72,29,78,46,69,66,65,42,51,54,51,24,64,76,67,74,46,82,90,56,89,46,84,44,76,64,126

Nearest PDB structures (foldseek):
  8ssu-assembly1_A  TM=5.074E-01  e=4.777E-03  Homo sapiens
  6blw-assembly1_A  TM=5.037E-01  e=2.622E-03  Homo sapiens
  1f2i-assembly2_J  TM=7.410E-01  e=4.603E-02  Mus musculus
  5kea-assembly1_A  TM=5.168E-01  e=4.181E-03  Mus musculus
  7ysf-assembly1_A  TM=4.875E-01  e=1.865E-01  Homo sapiens

Radius of gyration: 21.16 Å; Cα contacts (8 Å, |Δi|>4): 124; chains: 1; bounding box: 52×42×47 Å

Sequence (108 aa):
DSAIAKQDRLYCKFKDCRYNEDFAKGGDFFYSRSNLENHIKRTHLNQRYTREECRATFPTSERLSFHKLNCGITFECKCGRSFISVDSYQSLCNKLGHPFVKNLRILL

Mean predicted aligned error: 12.15 Å

Organism: Artemia franciscana (NCBI:txid6661)

Secondary structure (DSSP, 8-state):
-------PPB-BS-TTSTTBTTT--TT-SBSSHHHHHHHHHHHTS---EEPTTT--EESSHHHHHHHHHHTTEEEE-TTS-EESSHHHHHHHHHHHT-------EE--

Foldseek 3Di:
DDPPPPQDFAAAPDPPDCRHPVNDDDPSTDSDPVVNVLCCCVPPVVDWDADPVVRDTHSDPVVVVVCVVQPQFWAAFPVGDIHSDPVVVVVVCVVVVGDRDRDGDRPD